Protein AF-R9KNN7-F1 (afdb_monomer_lite)

Sequence (75 aa):
MLALYNGTAAGYVFLYHKCRWGGLGGYNILGVVDLSVFEKYRRKKIATMLLDAAENIARQHCNKIYLDVCLNSQE

pLDDT: mean 91.47, std 8.16, range [50.28, 98.38]

Structure (mmCIF, N/CA/C/O backbone):
data_AF-R9KNN7-F1
#
_entry.id   AF-R9KNN7-F1
#
loop_
_atom_site.group_PDB
_atom_site.id
_atom_site.type_symbol
_atom_site.label_atom_id
_atom_site.label_alt_id
_atom_site.label_comp_id
_atom_site.label_asym_id
_atom_site.label_entity_id
_atom_site.label_seq_id
_atom_site.pdbx_PDB_ins_code
_atom_site.Cartn_x
_atom_site.Cartn_y
_atom_site.Cartn_z
_atom_site.occupancy
_atom_site.B_iso_or_equiv
_atom_site.auth_seq_id
_atom_site.auth_comp_id
_atom_site.auth_asym_id
_atom_site.auth_atom_id
_atom_site.pdbx_PDB_model_num
ATOM 1 N N . MET A 1 1 ? -4.832 -4.936 -3.424 1.00 95.81 1 MET A N 1
ATOM 2 C CA . MET A 1 1 ? -5.245 -5.769 -2.270 1.00 95.81 1 MET A CA 1
ATOM 3 C C . MET A 1 1 ? -6.277 -5.015 -1.453 1.00 95.81 1 MET A C 1
ATOM 5 O O . MET A 1 1 ? -6.191 -3.794 -1.383 1.00 95.81 1 MET A O 1
ATOM 9 N N . LEU A 1 2 ? -7.233 -5.726 -0.853 1.00 97.81 2 LEU A N 1
ATOM 10 C CA . LEU A 1 2 ? -8.293 -5.162 -0.015 1.00 97.81 2 LEU A CA 1
ATOM 11 C C . LEU A 1 2 ? -8.091 -5.634 1.430 1.00 97.81 2 LEU A C 1
ATOM 13 O O . LEU A 1 2 ? -7.949 -6.831 1.665 1.00 97.81 2 LEU A O 1
ATOM 17 N N . ALA A 1 3 ? -8.089 -4.710 2.388 1.00 98.12 3 ALA A N 1
ATOM 18 C CA . ALA A 1 3 ? -8.096 -5.033 3.808 1.00 98.12 3 ALA A CA 1
ATOM 19 C C . ALA A 1 3 ? -9.535 -5.166 4.308 1.00 98.12 3 ALA A C 1
ATOM 21 O O . ALA A 1 3 ? -10.364 -4.280 4.085 1.00 98.12 3 ALA A O 1
ATOM 22 N N . LEU A 1 4 ? -9.806 -6.248 5.036 1.00 97.88 4 LEU A N 1
ATOM 23 C CA . LEU A 1 4 ? -11.069 -6.463 5.731 1.00 97.88 4 LEU A CA 1
ATOM 24 C C . LEU A 1 4 ? -10.858 -6.335 7.240 1.00 97.88 4 LEU A C 1
ATOM 26 O O . LEU A 1 4 ? -9.933 -6.920 7.798 1.00 97.88 4 LEU A O 1
ATOM 30 N N . TYR A 1 5 ? -11.743 -5.599 7.905 1.00 96.12 5 TYR A N 1
ATOM 31 C CA . TYR A 1 5 ? -11.837 -5.525 9.358 1.00 96.12 5 TYR A CA 1
ATOM 32 C C . TYR A 1 5 ? -13.201 -6.075 9.771 1.00 96.12 5 TYR A C 1
ATOM 34 O O . TYR A 1 5 ? -14.232 -5.498 9.422 1.00 96.12 5 TYR A O 1
ATOM 42 N N . ASN A 1 6 ? -13.212 -7.217 10.466 1.00 95.38 6 ASN A N 1
ATOM 43 C CA . ASN A 1 6 ? -14.430 -7.960 10.819 1.00 95.38 6 ASN A CA 1
ATOM 44 C C . ASN A 1 6 ? -15.361 -8.177 9.608 1.00 95.38 6 ASN A C 1
ATOM 46 O O . ASN A 1 6 ? -16.547 -7.862 9.651 1.00 95.38 6 ASN A O 1
ATOM 50 N N . GLY A 1 7 ? -14.796 -8.638 8.486 1.00 96.25 7 GLY A N 1
ATOM 51 C CA . GLY A 1 7 ? -15.537 -8.902 7.245 1.00 96.25 7 GLY A CA 1
ATOM 52 C C . GLY A 1 7 ? -15.939 -7.660 6.439 1.00 96.25 7 GLY A C 1
ATOM 53 O O . GLY A 1 7 ? -16.449 -7.799 5.334 1.00 96.25 7 GLY A O 1
ATOM 54 N N . THR A 1 8 ? -15.681 -6.448 6.939 1.00 97.69 8 THR A N 1
ATOM 55 C CA . THR A 1 8 ? -16.013 -5.196 6.241 1.00 97.69 8 THR A CA 1
ATOM 56 C C . THR A 1 8 ? -14.779 -4.583 5.590 1.00 97.69 8 THR A C 1
ATOM 58 O O . THR A 1 8 ? -13.717 -4.540 6.208 1.00 97.69 8 THR A O 1
ATOM 61 N N . ALA A 1 9 ? -14.912 -4.054 4.371 1.00 97.94 9 ALA A N 1
ATOM 62 C CA . ALA A 1 9 ? -13.845 -3.310 3.704 1.00 97.94 9 ALA A CA 1
ATOM 63 C C . ALA A 1 9 ? -13.352 -2.143 4.573 1.00 97.94 9 ALA A C 1
ATOM 65 O O . ALA A 1 9 ? -14.137 -1.284 4.982 1.00 97.94 9 ALA A O 1
ATOM 66 N N . ALA A 1 10 ? -12.050 -2.129 4.855 1.00 98.25 10 ALA A N 1
ATOM 67 C CA . ALA A 1 10 ? -11.430 -1.170 5.763 1.00 98.25 10 ALA A CA 1
ATOM 68 C C . ALA A 1 10 ? -10.373 -0.281 5.103 1.00 98.25 10 ALA A C 1
ATOM 70 O O . ALA A 1 10 ? -10.067 0.802 5.599 1.00 98.25 10 ALA A O 1
ATOM 71 N N . GLY A 1 11 ? -9.835 -0.725 3.975 1.00 98.31 11 GLY A N 1
ATOM 72 C CA . GLY A 1 11 ? -8.847 0.000 3.198 1.00 98.31 11 GLY A CA 1
ATOM 73 C C . GLY A 1 11 ? -8.354 -0.850 2.044 1.00 98.31 11 GLY A C 1
ATOM 74 O O . GLY A 1 11 ? -8.730 -2.016 1.910 1.00 98.31 11 GLY A O 1
ATOM 75 N N . TYR A 1 12 ? -7.505 -0.279 1.211 1.00 98.38 12 TYR A N 1
ATOM 76 C CA . TYR A 1 12 ? -6.950 -0.962 0.057 1.00 98.38 12 TYR A CA 1
ATOM 77 C C . TYR A 1 12 ? -5.570 -0.411 -0.284 1.00 98.38 12 TYR A C 1
ATOM 79 O O . TYR A 1 12 ? -5.190 0.681 0.134 1.00 98.38 12 TYR A O 1
ATOM 87 N N . VAL A 1 13 ? -4.839 -1.186 -1.078 1.00 97.88 13 VAL A N 1
ATOM 88 C CA . VAL A 1 13 ? -3.621 -0.738 -1.747 1.00 97.88 13 VAL A CA 1
ATOM 89 C C . VAL A 1 13 ? -3.633 -1.205 -3.196 1.00 97.88 13 VAL A C 1
ATOM 91 O O . VAL A 1 13 ? -3.900 -2.383 -3.474 1.00 97.88 13 VAL A O 1
ATOM 94 N N . PHE A 1 14 ? -3.357 -0.290 -4.117 1.00 95.75 14 PHE A N 1
ATOM 95 C CA . PHE A 1 14 ? -3.138 -0.587 -5.525 1.00 95.75 14 PHE A CA 1
ATOM 96 C C . PHE A 1 14 ? -1.648 -0.582 -5.824 1.00 95.75 14 PHE A C 1
ATOM 98 O O . PHE A 1 14 ? -0.926 0.351 -5.481 1.00 95.75 14 PHE A O 1
ATOM 105 N N . LEU A 1 15 ? -1.205 -1.657 -6.465 1.00 93.12 15 LEU A N 1
ATOM 106 C CA . LEU A 1 15 ? 0.184 -1.883 -6.826 1.00 93.12 15 LEU A CA 1
ATOM 107 C C . LEU A 1 15 ? 0.293 -1.955 -8.338 1.00 93.12 15 LEU A C 1
ATOM 109 O O . LEU A 1 15 ? -0.573 -2.538 -8.993 1.00 93.12 15 LEU A O 1
ATOM 113 N N . TYR A 1 16 ? 1.376 -1.413 -8.876 1.00 91.81 16 TYR A N 1
ATOM 114 C CA . TYR A 1 16 ? 1.675 -1.493 -10.294 1.00 91.81 16 TYR A CA 1
ATOM 115 C C . TYR A 1 16 ? 3.132 -1.898 -10.492 1.00 91.81 16 TYR A C 1
ATOM 117 O O . TYR A 1 16 ? 4.059 -1.240 -10.021 1.00 91.81 16 TYR A O 1
ATOM 125 N N . HIS A 1 17 ? 3.341 -3.011 -11.187 1.00 86.75 17 HIS A N 1
ATOM 126 C CA . HIS A 1 17 ? 4.672 -3.506 -11.517 1.00 86.75 17 HIS A CA 1
ATOM 127 C C . HIS A 1 17 ? 5.116 -2.946 -12.873 1.00 86.75 17 HIS A C 1
ATOM 129 O O . HIS A 1 17 ? 4.331 -2.956 -13.821 1.00 86.75 17 HIS A O 1
ATOM 135 N N . LYS A 1 18 ? 6.367 -2.470 -12.975 1.00 84.31 18 LYS A N 1
ATOM 136 C CA . LYS A 1 18 ? 6.898 -1.785 -14.172 1.00 84.31 18 LYS A CA 1
ATOM 137 C C . LYS A 1 18 ? 6.041 -0.583 -14.578 1.00 84.31 18 LYS A C 1
ATOM 139 O O . LYS A 1 18 ? 5.614 -0.454 -15.729 1.00 84.31 18 LYS A O 1
ATOM 144 N N . CYS A 1 19 ? 5.756 0.281 -13.607 1.00 82.19 19 CYS A N 1
ATOM 145 C CA . CYS A 1 19 ? 5.027 1.517 -13.856 1.00 82.19 19 CYS A CA 1
ATOM 146 C C . CYS A 1 19 ? 5.764 2.352 -14.905 1.00 82.19 19 CYS A C 1
ATOM 148 O O . CYS A 1 19 ? 6.977 2.519 -14.813 1.00 82.19 19 CYS A O 1
ATOM 150 N N . ARG A 1 20 ? 5.060 2.851 -15.927 1.00 85.75 20 ARG A N 1
ATOM 151 C CA . ARG A 1 20 ? 5.682 3.673 -16.985 1.00 85.75 20 ARG A CA 1
ATOM 152 C C . ARG A 1 20 ? 5.754 5.159 -16.612 1.00 85.75 20 ARG A C 1
ATOM 154 O O . ARG A 1 20 ? 6.282 5.947 -17.384 1.00 85.75 20 ARG A O 1
ATOM 161 N N . TRP A 1 21 ? 5.213 5.531 -15.455 1.00 83.00 21 TRP A N 1
ATOM 162 C CA . TRP A 1 21 ? 5.067 6.901 -14.962 1.00 83.00 21 TRP A CA 1
ATOM 163 C C 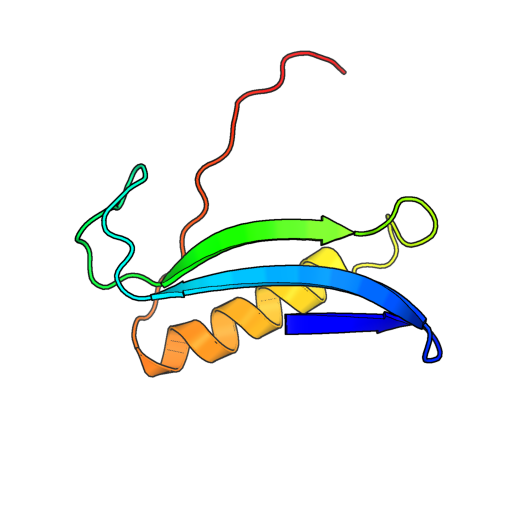. TRP A 1 21 ? 5.434 6.986 -13.470 1.00 83.00 21 TRP A C 1
ATOM 165 O O . TRP A 1 21 ? 5.574 5.958 -12.803 1.00 83.00 21 TRP A O 1
ATOM 175 N N . GLY A 1 22 ? 5.580 8.212 -12.955 1.00 83.50 22 GLY A N 1
ATOM 176 C CA . GLY A 1 22 ? 6.012 8.489 -11.577 1.00 83.50 22 GLY A CA 1
ATOM 177 C C . GLY A 1 22 ? 7.524 8.692 -11.442 1.00 83.50 22 GLY A C 1
ATOM 178 O O . GLY A 1 22 ? 8.259 8.578 -12.426 1.00 83.50 22 GLY A O 1
ATOM 179 N N . GLY A 1 23 ? 7.998 8.986 -10.227 1.00 85.50 23 GLY A N 1
ATOM 180 C CA . GLY A 1 23 ? 9.398 9.355 -9.968 1.00 85.50 23 GLY A CA 1
ATOM 181 C C . GLY A 1 23 ? 10.407 8.255 -10.314 1.00 85.50 23 GLY A C 1
ATOM 182 O O . GLY A 1 23 ? 11.531 8.547 -10.715 1.00 85.50 23 GLY A O 1
ATOM 183 N N . LEU A 1 24 ? 9.986 6.990 -10.225 1.00 88.56 24 LEU A N 1
ATOM 184 C CA . LEU A 1 24 ? 10.764 5.811 -10.628 1.00 88.56 24 LEU A CA 1
ATOM 185 C C . LEU A 1 24 ? 10.120 5.048 -11.801 1.00 88.56 24 LEU A C 1
ATOM 187 O O . LEU A 1 24 ? 10.266 3.829 -11.920 1.00 88.56 24 LEU A O 1
ATOM 191 N N . GLY A 1 25 ? 9.414 5.754 -12.688 1.00 87.19 25 GLY A N 1
ATOM 192 C CA . GLY A 1 25 ? 8.843 5.169 -13.901 1.00 87.19 25 GLY A CA 1
ATOM 193 C C . GLY A 1 25 ? 9.903 4.520 -14.804 1.00 87.19 25 GLY A C 1
ATOM 194 O O . GLY A 1 25 ? 11.012 5.023 -14.955 1.00 87.19 25 GLY A O 1
ATOM 195 N N . GLY A 1 26 ? 9.572 3.376 -15.405 1.00 84.50 26 GLY A N 1
ATOM 196 C CA . GLY A 1 26 ? 10.459 2.613 -16.292 1.00 84.50 26 GLY A CA 1
ATOM 197 C C . GLY A 1 26 ? 11.474 1.718 -15.572 1.00 84.50 26 GLY A C 1
ATOM 198 O O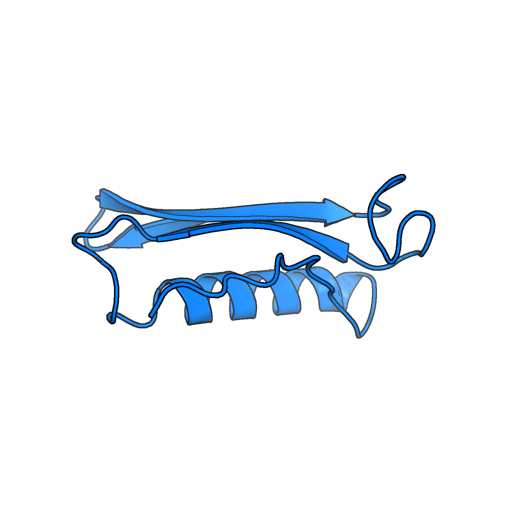 . GLY A 1 26 ? 12.053 0.831 -16.202 1.00 84.50 26 GLY A O 1
ATOM 199 N N . TYR A 1 27 ? 11.643 1.873 -14.257 1.00 85.19 27 TYR A N 1
ATOM 200 C CA . TYR A 1 27 ? 12.443 0.957 -13.453 1.00 85.19 27 TYR A CA 1
ATOM 201 C C . TYR A 1 27 ? 11.655 -0.321 -13.143 1.00 85.19 27 TYR A C 1
ATOM 203 O O . TYR A 1 27 ? 10.430 -0.321 -13.003 1.00 85.19 27 TYR A O 1
ATOM 211 N N . ASN A 1 28 ? 12.362 -1.445 -13.006 1.00 86.81 28 ASN A N 1
ATOM 212 C CA . ASN A 1 28 ? 11.770 -2.734 -12.637 1.00 86.81 28 ASN A CA 1
ATOM 213 C C . ASN A 1 28 ? 11.493 -2.816 -11.121 1.00 86.81 28 ASN A C 1
ATOM 215 O O . ASN A 1 28 ? 11.953 -3.733 -10.443 1.00 86.81 28 ASN A O 1
ATOM 219 N N . ILE A 1 29 ? 10.800 -1.808 -10.590 1.00 90.12 29 ILE A N 1
ATOM 220 C CA . ILE A 1 29 ? 10.430 -1.673 -9.180 1.00 90.12 29 ILE A CA 1
ATOM 221 C C . ILE A 1 29 ? 8.905 -1.595 -9.116 1.00 90.12 29 ILE A C 1
ATOM 223 O O . ILE A 1 29 ? 8.253 -0.995 -9.973 1.00 90.12 29 ILE A O 1
ATOM 227 N N . LEU A 1 30 ? 8.322 -2.256 -8.122 1.00 91.88 30 LEU A N 1
ATOM 228 C CA . LEU A 1 30 ? 6.888 -2.213 -7.884 1.00 91.88 30 LEU A CA 1
ATOM 229 C C . LEU A 1 30 ? 6.522 -0.882 -7.209 1.00 91.88 30 LEU A C 1
ATOM 231 O O . LEU A 1 30 ? 7.159 -0.483 -6.235 1.00 91.88 30 LEU A O 1
ATOM 235 N N . GLY A 1 31 ? 5.528 -0.186 -7.753 1.00 93.56 31 GLY A N 1
ATOM 236 C CA . GLY A 1 31 ? 5.040 1.088 -7.231 1.00 93.56 31 GLY A CA 1
ATOM 237 C C . GLY A 1 31 ? 3.719 0.918 -6.490 1.00 93.56 31 GLY A C 1
ATOM 238 O O . GLY A 1 31 ? 2.817 0.232 -6.979 1.00 93.56 31 GLY A O 1
ATOM 239 N N . VAL A 1 32 ? 3.589 1.553 -5.327 1.00 94.94 32 VAL A N 1
ATOM 240 C CA . VAL A 1 32 ? 2.298 1.795 -4.678 1.00 94.94 32 VAL A CA 1
ATOM 241 C C . VAL A 1 32 ? 1.653 2.978 -5.391 1.00 94.94 32 VAL A C 1
ATOM 243 O O . VAL A 1 32 ? 2.182 4.083 -5.356 1.00 94.94 32 VAL A O 1
ATOM 246 N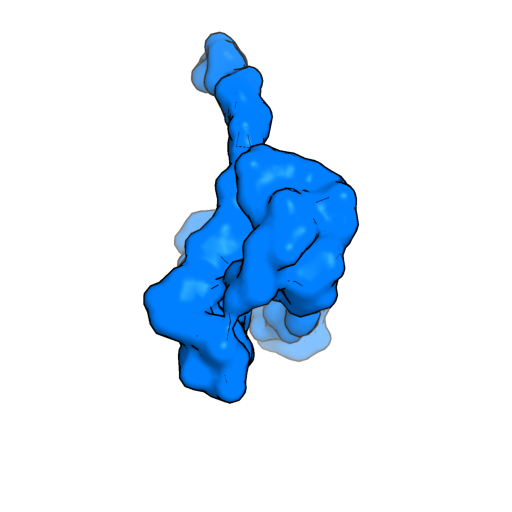 N . VAL A 1 33 ? 0.540 2.735 -6.080 1.00 93.25 33 VAL A N 1
ATOM 247 C CA . VAL A 1 33 ? -0.174 3.768 -6.852 1.00 93.25 33 VAL A CA 1
ATOM 248 C C . VAL A 1 33 ? -1.176 4.506 -5.978 1.00 93.25 33 VAL A C 1
ATOM 250 O O . VAL A 1 33 ? -1.345 5.711 -6.109 1.00 93.25 33 VAL A O 1
ATOM 253 N N . ASP A 1 34 ? -1.842 3.773 -5.092 1.00 94.62 34 ASP A N 1
ATOM 254 C CA . ASP A 1 34 ? -2.796 4.333 -4.147 1.00 94.62 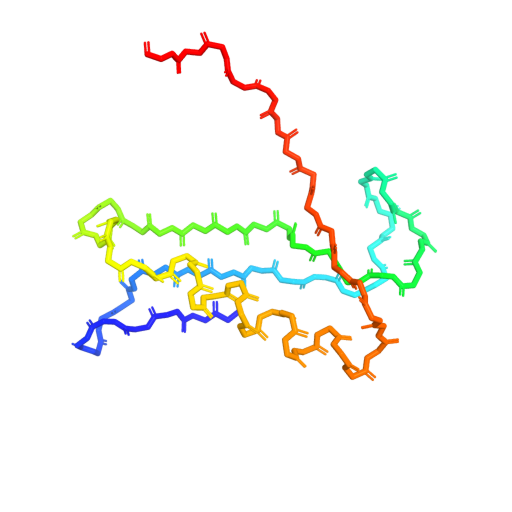34 ASP A CA 1
ATOM 255 C C . ASP A 1 34 ? -2.832 3.454 -2.894 1.00 94.62 34 ASP A C 1
ATOM 257 O O . ASP A 1 34 ? -2.764 2.223 -2.978 1.00 94.62 34 ASP A O 1
ATOM 261 N N . LEU A 1 35 ? -2.926 4.089 -1.734 1.00 96.62 35 LEU A N 1
ATOM 262 C CA . LEU A 1 35 ? -3.033 3.455 -0.428 1.00 96.62 35 LEU A CA 1
ATOM 263 C C . LEU A 1 35 ? -4.013 4.273 0.400 1.00 96.62 35 LEU A C 1
ATOM 265 O O . LEU A 1 35 ? -3.735 5.414 0.764 1.00 96.62 35 LEU A O 1
ATOM 269 N N . SER A 1 36 ? -5.131 3.657 0.768 1.00 97.31 36 SER A N 1
ATOM 270 C CA . SER A 1 36 ? -6.148 4.334 1.561 1.00 97.31 36 SER A CA 1
ATOM 271 C C . SER A 1 36 ? -6.703 3.435 2.652 1.00 97.31 36 SER A C 1
ATOM 273 O O . SER A 1 36 ? -6.908 2.233 2.475 1.00 97.31 36 SER A O 1
ATOM 275 N N . VAL A 1 37 ? -6.964 4.045 3.805 1.00 98.38 37 VAL A N 1
ATOM 276 C CA . VAL A 1 37 ? -7.684 3.441 4.927 1.00 98.38 37 VAL A CA 1
ATOM 277 C C . VAL A 1 37 ? -8.871 4.336 5.228 1.00 98.38 37 VAL A C 1
ATOM 279 O O . VAL A 1 37 ? -8.705 5.533 5.489 1.00 98.38 37 VAL A O 1
ATOM 282 N N . PHE A 1 38 ? -10.069 3.752 5.210 1.00 97.88 38 PHE A N 1
ATOM 283 C CA . PHE A 1 38 ? -11.292 4.497 5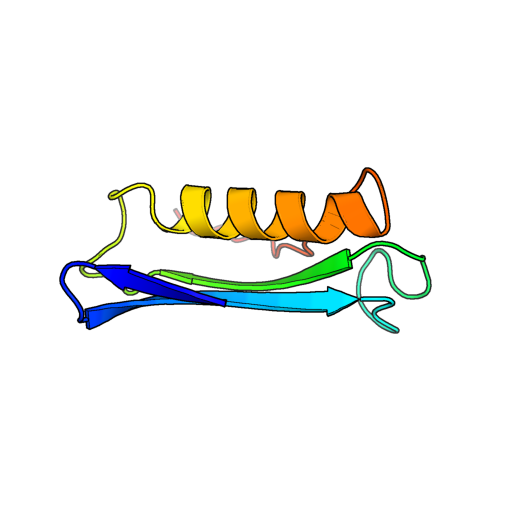.482 1.00 97.88 38 PHE A CA 1
ATOM 284 C C . PHE A 1 38 ? -11.261 5.063 6.901 1.00 97.88 38 PHE A C 1
ATOM 286 O O . PHE A 1 38 ? -10.771 4.415 7.826 1.00 97.88 38 PHE A O 1
ATOM 293 N N . GLU A 1 39 ? -11.794 6.273 7.075 1.00 97.31 39 GLU A N 1
ATOM 294 C CA . GLU A 1 39 ? -11.549 7.101 8.265 1.00 97.31 39 GLU A CA 1
ATOM 295 C C . GLU A 1 39 ? -11.850 6.383 9.580 1.00 97.31 39 GLU A C 1
ATOM 297 O O . GLU A 1 39 ? -11.007 6.350 10.476 1.00 97.31 39 GLU A O 1
ATOM 302 N N . LYS A 1 40 ? -12.997 5.695 9.645 1.00 97.44 40 LYS A N 1
ATOM 303 C CA . LYS A 1 40 ? -13.435 4.901 10.806 1.00 97.44 40 LYS A CA 1
ATOM 304 C C . LYS A 1 40 ? -12.478 3.768 11.210 1.00 97.44 40 LYS A C 1
ATOM 306 O O . LYS A 1 40 ? -12.590 3.237 12.314 1.00 97.44 40 LYS A O 1
ATOM 311 N N . TYR A 1 41 ? -11.552 3.377 10.335 1.00 97.69 41 TYR A N 1
ATOM 312 C CA . TYR A 1 41 ? -10.574 2.317 10.581 1.00 97.69 41 TYR A CA 1
ATOM 313 C C . TYR A 1 41 ? -9.121 2.816 10.640 1.00 97.69 41 TYR A C 1
ATOM 315 O O . TYR A 1 41 ? -8.196 2.007 10.778 1.00 97.69 41 TYR A O 1
ATOM 323 N N . ARG A 1 42 ? -8.888 4.134 10.581 1.00 96.31 42 ARG A N 1
ATOM 324 C CA . ARG A 1 42 ? -7.554 4.719 10.790 1.00 96.31 42 ARG A CA 1
ATOM 325 C C . ARG A 1 42 ? -7.046 4.428 12.212 1.00 96.31 42 ARG A C 1
ATOM 327 O O . ARG A 1 42 ? -7.798 4.041 13.101 1.00 96.31 42 ARG A O 1
ATOM 334 N N . ARG A 1 43 ? -5.729 4.563 12.418 1.00 96.25 43 ARG A N 1
ATOM 335 C CA . ARG A 1 43 ? -5.016 4.258 13.685 1.00 96.25 43 ARG A CA 1
ATOM 336 C C . ARG A 1 43 ? -5.114 2.800 14.174 1.00 96.25 43 ARG A C 1
ATOM 338 O O . ARG A 1 43 ? -4.665 2.502 15.274 1.00 96.25 43 ARG A O 1
ATOM 345 N N . LYS A 1 44 ? -5.594 1.871 13.338 1.00 96.56 44 LYS A N 1
ATOM 346 C CA . LYS A 1 44 ? -5.652 0.420 13.619 1.00 96.56 44 LYS A CA 1
ATOM 347 C C . LYS A 1 44 ? -4.555 -0.402 12.915 1.00 96.56 44 LYS A C 1
ATOM 349 O O . LYS A 1 44 ? -4.722 -1.598 12.731 1.00 96.56 44 LYS A O 1
ATOM 354 N N . LYS A 1 45 ? -3.457 0.233 12.478 1.00 97.56 45 LYS A N 1
ATOM 355 C CA . LYS A 1 45 ? -2.330 -0.390 11.735 1.00 97.56 45 LYS A CA 1
ATOM 356 C C . LYS A 1 45 ? -2.688 -1.054 10.390 1.00 97.56 45 LYS A C 1
ATOM 358 O O . LYS A 1 45 ? -1.875 -1.769 9.819 1.00 97.56 45 LYS A O 1
ATOM 363 N N . ILE A 1 46 ? -3.865 -0.770 9.832 1.00 98.00 46 ILE A N 1
ATOM 364 C CA . ILE A 1 46 ? -4.316 -1.363 8.559 1.00 98.00 46 ILE A CA 1
ATOM 365 C C . ILE A 1 46 ? -3.425 -0.944 7.382 1.00 98.00 46 ILE A C 1
ATOM 367 O O . ILE A 1 46 ? -3.075 -1.785 6.563 1.00 98.00 46 ILE A O 1
ATOM 371 N N . ALA A 1 47 ? -3.008 0.327 7.321 1.00 97.62 47 ALA A N 1
ATOM 372 C CA . ALA A 1 47 ? -2.075 0.798 6.294 1.00 97.62 47 ALA A CA 1
ATOM 373 C C . ALA A 1 47 ? -0.726 0.064 6.371 1.00 97.62 47 ALA A C 1
ATOM 375 O O . ALA A 1 47 ? -0.197 -0.336 5.342 1.00 97.62 47 ALA A O 1
ATOM 376 N N . THR A 1 48 ? -0.216 -0.168 7.587 1.00 97.94 48 THR A N 1
ATOM 377 C CA . THR A 1 48 ? 1.001 -0.959 7.820 1.00 97.94 48 THR A CA 1
ATOM 378 C C . THR A 1 48 ? 0.840 -2.370 7.269 1.00 97.94 48 THR A C 1
ATOM 380 O O . THR A 1 48 ? 1.645 -2.786 6.454 1.00 97.94 48 THR A O 1
ATOM 383 N N . MET A 1 49 ? -0.254 -3.064 7.601 1.00 97.69 49 MET A N 1
ATOM 384 C CA . MET A 1 49 ? -0.504 -4.413 7.078 1.00 97.69 49 MET A CA 1
ATOM 385 C C . MET A 1 49 ? -0.619 -4.458 5.548 1.00 97.69 49 MET A C 1
ATOM 387 O O . MET A 1 49 ? -0.162 -5.409 4.918 1.00 97.69 49 MET A O 1
ATOM 391 N N . LEU A 1 50 ? -1.250 -3.447 4.943 1.00 98.00 50 LEU A N 1
ATOM 392 C CA . LEU A 1 50 ? -1.353 -3.333 3.487 1.00 98.00 50 LEU A CA 1
ATOM 393 C C . LEU A 1 50 ? 0.023 -3.131 2.837 1.00 98.00 50 LEU A C 1
ATOM 395 O O . LEU A 1 50 ? 0.288 -3.737 1.798 1.00 98.00 50 LEU A O 1
ATOM 399 N N . LEU A 1 51 ? 0.892 -2.321 3.449 1.00 96.81 51 LEU A N 1
ATOM 400 C CA . LEU A 1 51 ? 2.267 -2.110 2.993 1.00 96.81 51 LEU A CA 1
ATOM 401 C C . LEU A 1 51 ? 3.139 -3.353 3.194 1.00 96.81 51 LEU A C 1
ATOM 403 O O . LEU A 1 51 ? 3.799 -3.760 2.244 1.00 96.81 51 LEU A O 1
ATOM 407 N N . ASP A 1 52 ? 3.065 -4.026 4.344 1.00 96.50 52 ASP A N 1
ATOM 408 C CA . ASP A 1 52 ? 3.788 -5.283 4.592 1.00 96.50 52 ASP A CA 1
ATOM 409 C C . ASP A 1 52 ? 3.427 -6.339 3.532 1.00 96.50 52 ASP A C 1
ATOM 411 O O . ASP A 1 52 ? 4.285 -7.038 2.985 1.00 96.50 52 ASP A O 1
ATOM 415 N N . ALA A 1 53 ? 2.138 -6.433 3.187 1.00 95.75 53 ALA A N 1
ATOM 416 C CA . ALA A 1 53 ? 1.669 -7.310 2.122 1.00 95.75 53 ALA A CA 1
ATOM 417 C C . ALA A 1 53 ? 2.203 -6.883 0.743 1.00 95.75 53 ALA A C 1
ATOM 419 O O . ALA A 1 53 ? 2.564 -7.739 -0.068 1.00 95.75 53 ALA A O 1
ATOM 420 N N . ALA A 1 54 ? 2.293 -5.578 0.475 1.00 95.19 54 ALA A N 1
ATOM 421 C CA . ALA A 1 54 ? 2.846 -5.058 -0.772 1.00 95.19 54 ALA A CA 1
ATOM 422 C C . ALA A 1 54 ? 4.342 -5.362 -0.905 1.00 95.19 54 ALA A C 1
ATOM 424 O O . ALA A 1 54 ? 4.786 -5.797 -1.967 1.00 95.19 54 ALA A O 1
ATOM 425 N N . GLU A 1 55 ? 5.103 -5.215 0.175 1.00 94.25 55 GLU A N 1
ATOM 426 C CA . GLU A 1 55 ? 6.518 -5.574 0.231 1.00 94.25 55 GLU A CA 1
ATOM 427 C C . GLU A 1 55 ? 6.733 -7.076 0.040 1.00 94.25 55 GLU A C 1
ATOM 429 O O . GLU A 1 55 ? 7.622 -7.481 -0.708 1.00 94.25 55 GLU A O 1
ATOM 434 N N . ASN A 1 56 ? 5.899 -7.917 0.661 1.00 94.25 56 ASN A N 1
ATOM 435 C CA . ASN A 1 56 ? 5.951 -9.369 0.469 1.00 94.25 56 ASN A CA 1
ATOM 436 C C . ASN A 1 56 ? 5.769 -9.756 -1.010 1.00 94.25 56 ASN A C 1
ATOM 438 O O . ASN A 1 56 ? 6.474 -10.639 -1.498 1.00 94.25 56 ASN A O 1
ATOM 442 N N . ILE A 1 57 ? 4.862 -9.083 -1.729 1.00 92.06 57 ILE A N 1
ATOM 443 C CA . ILE A 1 57 ? 4.684 -9.271 -3.178 1.00 92.06 57 ILE A CA 1
ATOM 444 C C . ILE A 1 57 ? 5.898 -8.731 -3.939 1.00 92.06 57 ILE A C 1
ATOM 446 O O . ILE A 1 57 ? 6.424 -9.410 -4.818 1.00 92.06 57 ILE A O 1
ATOM 450 N N . ALA A 1 58 ? 6.382 -7.536 -3.586 1.00 90.50 58 ALA A N 1
ATOM 451 C CA . ALA A 1 58 ? 7.529 -6.919 -4.245 1.00 90.50 58 ALA A CA 1
ATOM 452 C C . ALA A 1 58 ? 8.769 -7.821 -4.192 1.00 90.50 58 ALA A C 1
ATOM 454 O O . ALA A 1 58 ? 9.429 -7.967 -5.219 1.00 90.50 58 ALA A O 1
ATOM 455 N N . ARG A 1 59 ? 9.019 -8.512 -3.066 1.00 90.75 59 ARG A N 1
ATOM 456 C CA . ARG A 1 59 ? 10.147 -9.452 -2.892 1.00 90.75 59 ARG A CA 1
ATOM 457 C C . ARG A 1 59 ? 10.207 -10.574 -3.930 1.00 90.75 59 ARG A C 1
ATOM 459 O O . ARG A 1 59 ? 11.280 -11.132 -4.136 1.00 90.75 59 ARG A O 1
ATOM 466 N N . GLN A 1 60 ? 9.101 -10.892 -4.605 1.00 86.50 60 GLN A N 1
ATOM 467 C CA . GLN A 1 60 ? 9.080 -11.875 -5.696 1.00 86.50 60 GLN A CA 1
ATOM 468 C C . GLN A 1 60 ? 9.724 -11.347 -6.991 1.00 86.50 60 GLN A C 1
ATOM 470 O O . GLN A 1 60 ? 10.053 -12.128 -7.880 1.00 86.50 60 GLN A O 1
ATOM 475 N N . HIS A 1 61 ? 9.913 -10.030 -7.105 1.00 83.62 61 HIS A N 1
ATOM 476 C CA . HIS A 1 61 ? 10.413 -9.361 -8.308 1.00 83.62 61 HIS A CA 1
ATOM 477 C C . HIS A 1 61 ? 11.633 -8.463 -8.047 1.00 83.62 61 HIS A C 1
ATOM 479 O O . HIS A 1 61 ? 12.507 -8.354 -8.906 1.00 83.62 61 HIS A O 1
ATOM 485 N N . CYS A 1 62 ? 11.690 -7.798 -6.889 1.00 83.38 62 CYS A N 1
ATOM 486 C CA . CYS A 1 62 ? 12.712 -6.825 -6.512 1.00 83.38 62 CYS A CA 1
ATOM 487 C C . CYS A 1 62 ? 12.814 -6.706 -4.978 1.00 83.38 62 CYS A C 1
ATOM 489 O O . CYS A 1 62 ? 11.851 -6.925 -4.253 1.00 83.38 62 CYS A O 1
ATOM 491 N N . ASN A 1 63 ? 13.965 -6.286 -4.456 1.00 86.19 63 ASN A N 1
ATOM 492 C CA . ASN A 1 63 ? 14.154 -5.993 -3.030 1.00 86.19 63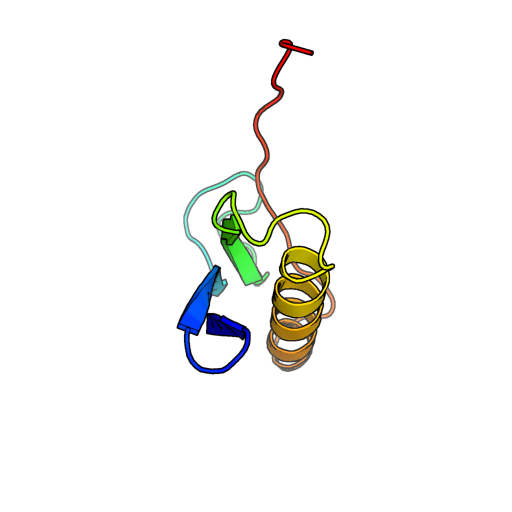 ASN A CA 1
ATOM 493 C C . ASN A 1 63 ? 13.686 -4.582 -2.616 1.00 86.19 63 ASN A C 1
ATOM 495 O O . ASN A 1 63 ? 14.014 -4.131 -1.520 1.00 86.19 63 ASN A O 1
ATOM 499 N N . LYS A 1 64 ? 12.972 -3.868 -3.494 1.00 90.25 64 LYS A N 1
ATOM 500 C CA . LYS A 1 64 ? 12.521 -2.487 -3.287 1.00 90.25 64 LYS A CA 1
ATOM 501 C C . LYS A 1 64 ? 11.077 -2.306 -3.746 1.00 90.25 64 LYS A C 1
ATOM 503 O O . LYS A 1 64 ? 10.630 -2.936 -4.704 1.00 90.25 64 LYS A O 1
ATOM 508 N N . ILE A 1 65 ? 10.392 -1.382 -3.083 1.00 92.94 65 ILE A N 1
ATOM 509 C CA . ILE A 1 65 ? 9.097 -0.819 -3.467 1.00 92.94 65 ILE A CA 1
ATOM 510 C C . ILE A 1 65 ? 9.211 0.710 -3.392 1.00 92.94 65 ILE A C 1
ATOM 512 O O . ILE A 1 65 ? 10.075 1.220 -2.676 1.00 92.94 65 ILE A O 1
ATOM 516 N N . TYR A 1 66 ? 8.382 1.444 -4.132 1.00 92.56 66 TYR A N 1
ATOM 517 C CA . TYR A 1 66 ? 8.340 2.905 -4.045 1.00 92.56 66 TYR A CA 1
ATOM 518 C C . TYR A 1 66 ? 6.910 3.442 -4.024 1.00 92.56 66 TYR A C 1
ATOM 520 O O . TYR A 1 66 ? 5.972 2.764 -4.441 1.00 92.56 66 TYR A O 1
ATOM 528 N N . LEU A 1 67 ? 6.762 4.667 -3.533 1.00 93.38 67 LEU A N 1
ATOM 529 C CA . LEU A 1 67 ? 5.532 5.449 -3.555 1.00 93.38 67 LEU A CA 1
ATOM 530 C C . LEU A 1 67 ? 5.922 6.896 -3.845 1.00 93.38 67 LEU A C 1
ATOM 532 O O . LEU A 1 67 ? 6.824 7.429 -3.199 1.00 93.38 67 LEU A O 1
ATOM 536 N N . ASP A 1 68 ? 5.227 7.522 -4.786 1.00 90.88 68 ASP A N 1
ATOM 537 C CA . ASP A 1 68 ? 5.296 8.964 -4.977 1.00 90.88 68 ASP A CA 1
ATOM 538 C C . ASP A 1 68 ? 4.349 9.630 -3.969 1.00 90.88 68 ASP A C 1
ATOM 540 O O . ASP A 1 68 ? 3.162 9.306 -3.912 1.00 90.88 68 ASP A O 1
ATOM 544 N N . VAL A 1 69 ? 4.870 10.545 -3.149 1.00 89.88 69 VAL A N 1
ATOM 545 C CA . VAL A 1 69 ? 4.079 11.286 -2.156 1.00 89.88 69 VAL A CA 1
ATOM 546 C C . VAL A 1 69 ? 4.078 12.771 -2.477 1.00 89.88 69 VAL A C 1
ATOM 548 O O . VAL A 1 69 ? 5.105 13.350 -2.830 1.00 89.88 69 VAL A O 1
ATOM 551 N N . CYS A 1 70 ? 2.920 13.407 -2.328 1.00 86.88 70 CYS A N 1
ATOM 552 C CA . CYS A 1 70 ? 2.835 14.859 -2.352 1.00 86.88 70 CYS A CA 1
ATOM 553 C C . CYS A 1 70 ? 3.243 15.419 -0.989 1.00 86.88 70 CYS A C 1
ATOM 555 O O . CYS A 1 70 ? 2.862 14.886 0.055 1.00 86.88 70 CYS A O 1
ATOM 557 N N . LEU A 1 71 ? 3.969 16.534 -1.001 1.00 86.56 71 LEU A N 1
ATOM 558 C CA . LEU A 1 71 ? 4.119 17.355 0.191 1.00 86.56 71 LEU A CA 1
ATOM 559 C C . LEU A 1 71 ? 2.771 18.018 0.469 1.00 86.56 71 LEU A C 1
ATOM 561 O O . LEU A 1 71 ? 2.241 18.726 -0.386 1.00 86.56 71 LEU A O 1
ATOM 565 N N . ASN A 1 72 ? 2.218 17.778 1.653 1.00 78.25 72 ASN A N 1
ATOM 566 C CA . ASN A 1 72 ? 1.070 18.522 2.146 1.00 78.25 72 ASN A CA 1
ATOM 567 C C . ASN A 1 72 ? 1.543 19.430 3.283 1.00 78.25 72 ASN A C 1
ATOM 569 O O . ASN A 1 72 ? 2.163 18.948 4.227 1.00 78.25 72 ASN A O 1
ATOM 573 N N . SER A 1 73 ? 1.282 20.732 3.173 1.00 74.75 73 SER A N 1
ATOM 574 C CA . SER A 1 73 ? 1.697 21.746 4.150 1.00 74.75 73 SER A CA 1
ATOM 575 C C . SER A 1 73 ? 0.604 22.107 5.159 1.00 74.75 73 SER A C 1
ATOM 577 O O . SER A 1 73 ? 0.748 23.094 5.874 1.00 74.75 73 SER A O 1
ATOM 579 N N . GLN A 1 74 ? -0.511 21.374 5.178 1.00 61.16 74 GLN A N 1
ATOM 580 C CA . GLN A 1 74 ? -1.587 21.575 6.147 1.00 61.16 74 GLN A CA 1
ATOM 581 C C . GLN A 1 74 ? -1.483 20.534 7.269 1.00 61.16 74 GLN A C 1
ATOM 583 O O . GLN A 1 74 ? -1.727 19.348 7.031 1.00 61.16 74 GLN A O 1
ATOM 588 N N . GLU A 1 75 ? -1.099 21.012 8.456 1.00 50.28 75 GLU A N 1
ATOM 589 C CA . GLU A 1 75 ? -1.297 20.371 9.766 1.00 50.28 75 GLU A CA 1
ATOM 590 C C . GLU A 1 75 ? -2.535 20.949 10.460 1.00 50.28 75 GLU A C 1
ATOM 592 O O . GLU A 1 75 ? -2.762 22.177 10.333 1.00 50.28 75 GLU A O 1
#

Foldseek 3Di:
DFDDDVNHTFWAWDKDAQACDDPQHNDRAIETADTDGPPVCPPVCRSVVNVVVVCVVRVVRDNDYYYDDDDDPDD

Secondary structure (DSSP, 8-state):
-EEEETTEEEEEEEEEET-SSSTTTTSS-EEEEEEEE-GGGTTSSHHHHHHHHHHHHHTTT-S-EEE--------

Radius of gyration: 13.42 Å; chains: 1; bounding box: 30×34×31 Å